Protein AF-A0A914BI02-F1 (afdb_monomer_lite)

Secondary structure (DSSP, 8-state):
-HHHHHHHHHHHHHHHHHHHHHHHHHHHHHHHHHTSSHHHHHHHHHHHHHHHHHHHHHHHHHHHHHHHHHHHHHHHHHHHHHHHHHHHHHHHHHHHHHHHHHHH--

Sequence (106 aa):
MRDSAAAKDLLYRRMRALVDYQSANKALEKARAKNKDVQQAEMKQQESCDKFEKISEVAKAELSDFKTRRVTAYRKHLVELAELELKHAKAQVQLLKNCLSSLQDN

InterPro domains:
  IPR015404 Sorting nexin/Vps5-like, C-terminal [PF09325] (22-97)
  IPR027267 AH/BAR domain superfamily [G3DSA:1.20.1270.60] (1-105)
  IPR027267 AH/BAR domain superfamily [SSF103657] (8-101)

Foldseek 3Di:
DVLVVVLVVLVVQLVVLVVQLVVLVVVLVVCVVVVHCNVVSVVSNVVSVVSNVVSVVVSVVSVVVSVVVVVVVVVVVVVVVVVVVVVVVVVVVVVVVVVVVVVVVD

pLDDT: mean 96.26, std 6.3, range [52.66, 98.69]

Structure (mmCIF, N/CA/C/O backbone):
data_AF-A0A914BI02-F1
#
_entry.id   AF-A0A914BI02-F1
#
loop_
_atom_site.group_PDB
_atom_site.id
_atom_site.type_symbol
_atom_site.label_atom_id
_atom_site.label_alt_id
_atom_site.label_comp_id
_atom_site.label_asym_id
_atom_site.label_entity_id
_atom_site.label_seq_id
_atom_site.pdbx_PDB_ins_code
_atom_site.Cartn_x
_atom_site.Cartn_y
_atom_site.Cartn_z
_atom_site.occupancy
_atom_site.B_iso_or_equiv
_atom_site.auth_seq_id
_atom_site.auth_comp_id
_atom_site.auth_asym_id
_atom_site.auth_atom_id
_atom_site.pdbx_PDB_model_num
ATOM 1 N N . MET A 1 1 ? -2.157 -6.359 10.473 1.00 61.31 1 MET A N 1
ATOM 2 C CA . MET A 1 1 ? -0.741 -6.608 10.105 1.00 61.31 1 MET A CA 1
ATOM 3 C C . MET A 1 1 ? -0.555 -7.088 8.665 1.00 61.31 1 MET A C 1
ATOM 5 O O . MET A 1 1 ? 0.336 -6.572 8.005 1.00 61.31 1 MET A O 1
ATOM 9 N N . ARG A 1 2 ? -1.387 -8.006 8.143 1.00 80.31 2 ARG A N 1
ATOM 10 C CA . ARG A 1 2 ? -1.263 -8.527 6.764 1.00 80.31 2 ARG A CA 1
ATOM 11 C C . ARG A 1 2 ? -1.375 -7.453 5.669 1.00 80.31 2 ARG A C 1
ATOM 13 O O . ARG A 1 2 ? -0.517 -7.397 4.798 1.00 80.31 2 ARG A O 1
ATOM 20 N N . ASP A 1 3 ? -2.357 -6.558 5.767 1.00 90.50 3 ASP A N 1
ATOM 21 C CA . ASP A 1 3 ? -2.542 -5.468 4.791 1.00 90.50 3 ASP A CA 1
ATOM 22 C C . ASP A 1 3 ? -1.386 -4.453 4.800 1.00 90.50 3 ASP A C 1
ATOM 24 O O . ASP A 1 3 ? -0.988 -3.951 3.756 1.00 90.50 3 ASP A O 1
ATOM 28 N N . SER A 1 4 ? -0.786 -4.187 5.965 1.00 89.81 4 SER A N 1
ATOM 29 C CA . SER A 1 4 ? 0.390 -3.311 6.075 1.00 89.81 4 SER A CA 1
ATOM 30 C C . SER A 1 4 ? 1.610 -3.898 5.361 1.00 89.81 4 SER A C 1
ATOM 32 O O . SER A 1 4 ? 2.346 -3.171 4.698 1.00 89.81 4 SER A O 1
ATOM 34 N N . ALA A 1 5 ? 1.817 -5.212 5.482 1.00 94.19 5 ALA A N 1
ATOM 35 C CA . ALA A 1 5 ? 2.881 -5.909 4.769 1.00 94.19 5 ALA A CA 1
ATOM 36 C C . ALA A 1 5 ? 2.621 -5.928 3.253 1.00 94.19 5 ALA A C 1
ATOM 38 O O . ALA A 1 5 ? 3.529 -5.630 2.482 1.00 94.19 5 ALA A O 1
ATOM 39 N N . ALA A 1 6 ? 1.376 -6.188 2.837 1.00 95.06 6 ALA A N 1
ATOM 40 C CA . ALA A 1 6 ? 0.974 -6.153 1.431 1.00 95.06 6 ALA A CA 1
ATOM 41 C C . ALA A 1 6 ? 1.171 -4.760 0.804 1.00 95.06 6 ALA A C 1
ATOM 43 O O . ALA A 1 6 ? 1.751 -4.649 -0.273 1.00 95.06 6 ALA A O 1
ATOM 44 N N . ALA A 1 7 ? 0.784 -3.691 1.508 1.00 95.88 7 ALA A N 1
ATOM 45 C CA . ALA A 1 7 ? 1.007 -2.316 1.065 1.00 95.88 7 ALA A CA 1
ATOM 46 C C . ALA A 1 7 ? 2.502 -1.997 0.892 1.00 95.88 7 ALA A C 1
ATOM 48 O O . ALA A 1 7 ? 2.898 -1.383 -0.099 1.00 95.88 7 ALA A O 1
ATOM 49 N N . LYS A 1 8 ? 3.348 -2.439 1.833 1.00 96.69 8 LYS A N 1
ATOM 50 C CA . LYS A 1 8 ? 4.805 -2.256 1.745 1.00 96.69 8 LYS A CA 1
ATOM 51 C C . LYS A 1 8 ? 5.389 -2.977 0.528 1.00 96.69 8 LYS A C 1
ATOM 53 O O . LYS A 1 8 ? 6.187 -2.388 -0.198 1.00 96.69 8 LYS A O 1
ATOM 58 N N . ASP A 1 9 ? 4.992 -4.227 0.306 1.00 97.00 9 ASP A N 1
ATOM 59 C CA . ASP A 1 9 ? 5.442 -5.021 -0.838 1.00 97.00 9 ASP A CA 1
ATOM 60 C C . ASP A 1 9 ? 5.008 -4.402 -2.180 1.00 97.00 9 ASP A C 1
ATOM 62 O O . ASP A 1 9 ? 5.817 -4.259 -3.098 1.00 97.00 9 ASP A O 1
ATOM 66 N N . LEU A 1 10 ? 3.758 -3.946 -2.278 1.00 97.50 10 LEU A N 1
ATOM 67 C CA . LEU A 1 10 ? 3.240 -3.259 -3.461 1.00 97.50 10 LEU A CA 1
ATOM 68 C C . LEU A 1 10 ? 4.039 -1.989 -3.784 1.00 97.50 10 LEU A C 1
ATOM 70 O O . LEU A 1 10 ? 4.460 -1.784 -4.925 1.00 97.50 10 LEU A O 1
ATOM 74 N N . LEU A 1 11 ? 4.298 -1.154 -2.773 1.00 97.69 11 LEU A N 1
ATOM 75 C CA . LEU A 1 11 ? 5.108 0.055 -2.926 1.00 97.69 11 LEU A CA 1
ATOM 76 C C . LEU A 1 11 ? 6.547 -0.270 -3.340 1.00 97.69 11 LEU A C 1
ATOM 78 O O . LEU A 1 11 ? 7.114 0.437 -4.174 1.00 97.69 11 LEU A O 1
ATOM 82 N N . TYR A 1 12 ? 7.121 -1.353 -2.815 1.00 98.12 12 TYR A N 1
ATOM 83 C CA . TYR A 1 12 ? 8.448 -1.814 -3.212 1.00 98.12 12 TYR A CA 1
ATOM 84 C C . TYR A 1 12 ? 8.487 -2.253 -4.682 1.00 98.12 12 TYR A C 1
ATOM 86 O O . TYR A 1 12 ? 9.355 -1.806 -5.435 1.00 98.12 12 TYR A O 1
ATOM 94 N N . ARG A 1 13 ? 7.513 -3.057 -5.131 1.00 98.25 13 ARG A N 1
ATOM 95 C CA . ARG A 1 13 ? 7.385 -3.461 -6.542 1.00 98.25 13 ARG A CA 1
ATOM 96 C C . ARG A 1 13 ? 7.215 -2.256 -7.467 1.00 98.25 13 ARG A C 1
ATOM 98 O O . ARG A 1 1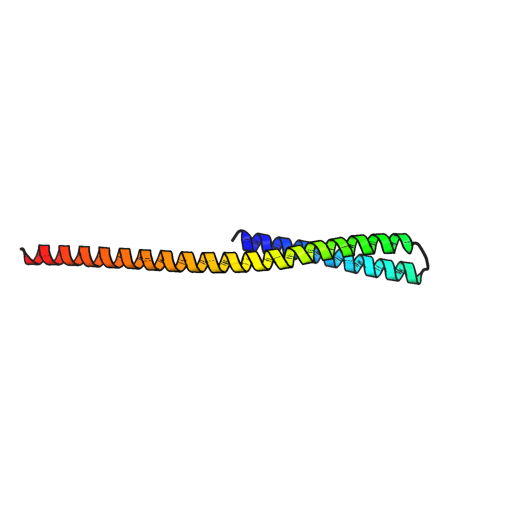3 ? 7.881 -2.184 -8.500 1.00 98.25 13 ARG A O 1
ATOM 105 N N . ARG A 1 14 ? 6.395 -1.275 -7.071 1.00 98.38 14 ARG A N 1
ATOM 106 C CA . ARG A 1 14 ? 6.237 -0.010 -7.804 1.00 98.38 14 ARG A CA 1
ATOM 107 C C . ARG A 1 14 ? 7.550 0.765 -7.898 1.00 98.38 14 ARG A C 1
ATOM 109 O O . ARG A 1 14 ? 7.899 1.244 -8.973 1.00 98.38 14 ARG A O 1
ATOM 116 N N . MET A 1 15 ? 8.283 0.880 -6.791 1.00 98.44 15 MET A N 1
ATOM 117 C CA . MET A 1 15 ? 9.576 1.569 -6.755 1.00 98.44 15 MET A CA 1
ATOM 118 C C . MET A 1 15 ? 10.592 0.903 -7.687 1.00 98.44 15 MET A C 1
ATOM 120 O O . MET A 1 15 ? 11.283 1.596 -8.427 1.00 98.44 15 MET A O 1
ATOM 124 N N . ARG A 1 16 ? 10.653 -0.434 -7.705 1.00 98.50 16 ARG A N 1
ATOM 125 C CA . ARG A 1 16 ? 11.516 -1.177 -8.635 1.00 98.50 16 ARG A CA 1
ATOM 126 C C . ARG A 1 16 ? 11.154 -0.903 -10.095 1.00 98.50 16 ARG A C 1
ATOM 128 O O . ARG A 1 16 ? 12.047 -0.586 -10.870 1.00 98.50 16 ARG A O 1
ATOM 135 N N . ALA A 1 17 ? 9.867 -0.933 -10.444 1.00 98.44 17 ALA A N 1
ATOM 136 C CA . ALA A 1 17 ? 9.419 -0.614 -11.801 1.00 98.44 17 ALA A CA 1
ATOM 137 C C . ALA A 1 17 ? 9.754 0.832 -12.214 1.00 98.44 17 ALA A C 1
ATOM 139 O O . ALA A 1 17 ? 10.136 1.067 -13.355 1.00 98.44 17 ALA A O 1
ATOM 140 N N . LEU A 1 18 ? 9.681 1.793 -11.284 1.00 98.50 18 LEU A N 1
ATOM 141 C CA . LEU A 1 18 ? 10.099 3.174 -11.540 1.00 98.50 18 LEU A CA 1
ATOM 142 C C . LEU A 1 18 ? 11.598 3.275 -11.843 1.00 98.50 18 LEU A C 1
ATOM 144 O O . LEU A 1 18 ? 11.990 3.984 -12.765 1.00 98.50 18 LEU A O 1
ATOM 148 N N . VAL A 1 19 ? 12.434 2.571 -11.078 1.00 98.56 19 VAL A N 1
ATOM 149 C CA . VAL A 1 19 ? 13.887 2.542 -11.308 1.00 98.56 19 VAL A CA 1
ATOM 150 C C . VAL A 1 19 ? 14.212 1.931 -12.673 1.00 98.56 19 VAL A C 1
ATOM 152 O O . VAL A 1 19 ? 15.055 2.469 -13.399 1.00 98.56 19 VAL A O 1
ATOM 155 N N . ASP A 1 20 ? 13.529 0.847 -13.047 1.00 98.44 20 ASP A N 1
ATOM 156 C CA . ASP A 1 20 ? 13.681 0.214 -14.362 1.00 98.44 20 ASP A CA 1
ATOM 157 C C . ASP A 1 20 ? 13.289 1.195 -15.480 1.00 98.44 20 ASP A C 1
ATOM 159 O O . ASP A 1 20 ? 14.052 1.395 -16.427 1.00 98.44 20 ASP A O 1
ATOM 163 N N . TYR A 1 21 ? 12.158 1.888 -15.320 1.00 98.62 21 TYR A N 1
ATOM 164 C CA . TYR A 1 21 ? 11.683 2.900 -16.261 1.00 98.62 21 TYR A CA 1
ATOM 165 C C . TYR A 1 21 ? 12.661 4.076 -16.415 1.00 98.62 21 TYR A C 1
ATOM 167 O O . TYR A 1 21 ? 13.043 4.432 -17.530 1.00 98.62 21 TYR A O 1
ATOM 175 N N . GLN A 1 22 ? 13.154 4.639 -15.309 1.00 98.38 22 GLN A N 1
ATOM 176 C CA . GLN A 1 22 ? 14.161 5.708 -15.330 1.00 98.38 22 GLN A CA 1
ATOM 177 C C . GLN A 1 22 ? 15.461 5.266 -16.014 1.00 98.38 22 GLN A C 1
ATOM 179 O O . GLN A 1 22 ? 16.081 6.034 -16.756 1.00 98.38 22 GLN A O 1
ATOM 184 N N . SER A 1 23 ? 15.869 4.016 -15.791 1.00 98.44 23 SER A N 1
ATOM 185 C CA . SER A 1 23 ? 17.049 3.436 -16.432 1.00 98.44 23 SER A CA 1
ATOM 186 C C . SER A 1 23 ? 16.846 3.266 -17.939 1.00 98.44 23 SER A C 1
ATOM 188 O O . SER A 1 23 ? 17.751 3.593 -18.710 1.00 98.44 23 SER A O 1
ATOM 190 N N . ALA A 1 24 ? 15.664 2.813 -18.368 1.00 98.38 24 ALA A N 1
ATOM 191 C CA . ALA A 1 24 ? 15.304 2.687 -19.777 1.00 98.38 24 ALA A CA 1
ATOM 192 C C . ALA A 1 24 ? 15.236 4.056 -20.477 1.00 98.38 24 ALA A C 1
ATOM 194 O O . ALA A 1 24 ? 15.818 4.206 -21.548 1.00 98.38 24 ALA A O 1
ATOM 195 N N . ASN A 1 25 ? 14.666 5.081 -19.828 1.00 98.31 25 ASN A N 1
ATOM 196 C CA . ASN A 1 25 ? 14.704 6.467 -20.315 1.00 98.31 25 ASN A CA 1
ATOM 197 C C . ASN A 1 25 ? 16.146 6.942 -20.542 1.00 98.31 25 ASN A C 1
ATOM 199 O O . ASN A 1 25 ? 16.487 7.427 -21.616 1.00 98.31 25 ASN A O 1
ATOM 203 N N . LYS A 1 26 ? 17.039 6.741 -19.565 1.00 98.44 26 LYS A N 1
ATOM 204 C CA . LYS A 1 26 ? 18.452 7.128 -19.711 1.00 98.44 26 LYS A CA 1
ATOM 205 C C . LYS A 1 26 ? 19.161 6.360 -20.833 1.00 98.44 26 LYS A C 1
ATOM 207 O O . LYS A 1 26 ? 20.072 6.898 -21.461 1.00 98.44 26 LYS A O 1
ATOM 212 N N . ALA A 1 27 ? 18.800 5.098 -21.058 1.00 98.06 27 ALA A N 1
ATOM 213 C CA . ALA A 1 27 ? 19.343 4.297 -22.152 1.00 98.06 27 ALA A CA 1
ATOM 214 C C . ALA A 1 27 ? 18.858 4.803 -23.518 1.00 98.06 27 ALA A C 1
ATOM 216 O O . ALA A 1 27 ? 19.672 4.927 -24.431 1.00 98.06 27 ALA A O 1
ATOM 217 N N . LEU A 1 28 ? 17.578 5.164 -23.627 1.00 98.44 28 LEU A N 1
ATOM 218 C CA . LEU A 1 28 ? 16.997 5.760 -24.825 1.00 98.44 28 LEU A CA 1
ATOM 219 C C . LEU A 1 28 ? 17.669 7.088 -25.189 1.00 98.44 28 LEU A C 1
ATOM 221 O O . LEU A 1 28 ? 18.094 7.265 -26.328 1.00 98.44 28 LEU A O 1
ATOM 225 N N . GLU A 1 29 ? 17.880 7.975 -24.218 1.00 98.12 29 GLU A N 1
ATOM 226 C CA . GLU A 1 29 ? 18.584 9.243 -24.457 1.00 98.12 29 GLU A CA 1
ATOM 227 C C . GLU A 1 29 ? 20.014 9.024 -24.982 1.00 98.12 29 GLU A C 1
ATOM 229 O O . GLU A 1 29 ? 20.471 9.711 -25.897 1.00 98.12 29 GLU A O 1
ATOM 234 N N . LYS A 1 30 ? 20.721 8.001 -24.482 1.00 98.06 30 LYS A N 1
ATOM 235 C CA . LYS A 1 30 ? 22.046 7.623 -25.005 1.00 98.06 30 LYS A CA 1
ATOM 236 C C . LYS A 1 30 ? 21.985 7.054 -2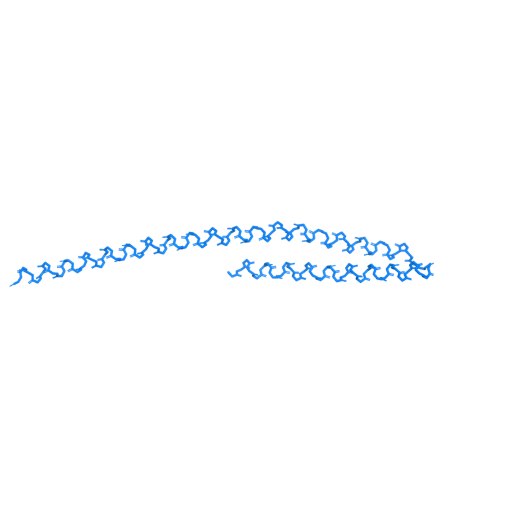6.423 1.00 98.06 30 LYS A C 1
ATOM 238 O O . LYS A 1 30 ? 22.892 7.326 -27.208 1.00 98.06 30 LYS A O 1
ATOM 243 N N . ALA A 1 31 ? 20.976 6.240 -26.731 1.00 98.06 31 ALA A N 1
ATOM 244 C CA . ALA A 1 31 ? 20.769 5.666 -28.059 1.00 98.06 31 ALA A CA 1
ATOM 245 C C . ALA A 1 31 ? 20.492 6.771 -29.091 1.00 98.06 31 ALA A C 1
ATOM 247 O O . ALA A 1 31 ? 21.133 6.807 -30.143 1.00 98.06 31 ALA A O 1
ATOM 248 N N . ARG A 1 32 ? 19.630 7.734 -28.733 1.00 98.06 32 ARG A N 1
ATOM 249 C CA . ARG A 1 32 ? 19.331 8.938 -29.524 1.00 98.06 32 ARG A CA 1
ATOM 250 C C . ARG A 1 32 ? 20.575 9.785 -29.763 1.00 98.06 32 ARG A C 1
ATOM 252 O O . ARG A 1 32 ? 20.891 10.086 -30.907 1.00 98.06 32 ARG A O 1
ATOM 259 N N . ALA A 1 33 ? 21.346 10.078 -28.714 1.00 98.06 33 ALA A N 1
ATOM 260 C CA . ALA A 1 33 ? 22.579 10.860 -28.834 1.00 98.06 33 ALA A CA 1
ATOM 261 C C . ALA A 1 33 ? 23.627 10.217 -29.764 1.00 98.06 33 ALA A C 1
ATOM 263 O O . ALA A 1 33 ? 24.430 10.920 -30.372 1.00 98.06 33 ALA A O 1
ATOM 264 N N . LYS A 1 34 ? 23.635 8.882 -29.877 1.00 97.31 34 LYS A N 1
ATOM 265 C CA . LYS A 1 34 ? 24.551 8.127 -30.747 1.00 97.31 34 LYS A CA 1
ATOM 266 C C . LYS A 1 34 ? 23.951 7.762 -32.109 1.00 97.31 34 LYS A C 1
ATOM 268 O O . LYS A 1 34 ? 24.661 7.156 -32.907 1.00 97.31 34 LYS A O 1
ATOM 273 N N . ASN A 1 35 ? 22.674 8.073 -32.356 1.00 96.12 35 ASN A N 1
ATOM 274 C CA . ASN A 1 35 ? 21.894 7.598 -33.507 1.00 96.12 35 ASN A CA 1
ATOM 275 C C . ASN A 1 35 ? 22.038 6.085 -33.759 1.00 96.12 35 ASN A C 1
ATOM 277 O O . ASN A 1 35 ? 22.141 5.633 -34.898 1.00 96.12 35 ASN A O 1
ATOM 281 N N . LYS A 1 36 ? 22.075 5.290 -32.684 1.00 96.94 36 LYS A N 1
ATOM 282 C CA . LYS A 1 36 ? 22.292 3.841 -32.752 1.00 96.94 36 LYS A CA 1
ATOM 283 C C . LYS A 1 36 ? 21.320 3.110 -31.832 1.00 96.94 36 LYS A C 1
ATOM 285 O O . LYS A 1 36 ? 21.135 3.527 -30.694 1.00 96.94 36 LYS A O 1
ATOM 290 N N . ASP A 1 37 ? 20.731 2.022 -32.330 1.00 96.44 37 ASP A N 1
ATOM 291 C CA . ASP A 1 37 ? 19.806 1.136 -31.603 1.00 96.44 37 ASP A CA 1
ATOM 292 C C . ASP A 1 37 ? 18.566 1.858 -31.022 1.00 96.44 37 ASP A C 1
ATOM 294 O O . ASP A 1 37 ? 17.964 1.406 -30.048 1.00 96.44 37 ASP A O 1
ATOM 298 N N . VAL A 1 38 ? 18.169 2.991 -31.622 1.00 97.62 38 VAL A N 1
ATOM 299 C CA . VAL A 1 38 ? 17.099 3.871 -31.110 1.00 97.62 38 VAL A CA 1
ATOM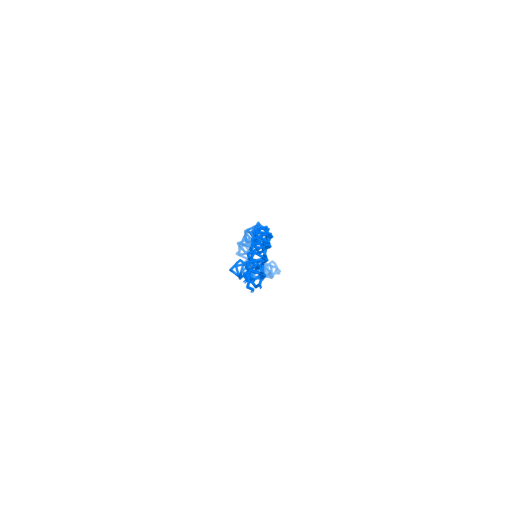 300 C C . VAL A 1 38 ? 15.770 3.128 -30.991 1.00 97.62 38 VAL A C 1
ATOM 302 O O . VAL A 1 38 ? 15.189 3.119 -29.913 1.00 97.62 38 VAL A O 1
ATOM 305 N N . GLN A 1 39 ? 15.336 2.432 -32.047 1.00 97.75 39 GLN A N 1
ATOM 306 C CA . GLN A 1 39 ? 14.060 1.703 -32.051 1.00 97.75 39 GLN A CA 1
ATOM 307 C C . GLN A 1 39 ? 13.987 0.648 -30.937 1.00 97.75 39 GLN A C 1
ATOM 309 O O . GLN A 1 39 ? 12.981 0.540 -30.239 1.00 97.75 39 GLN A O 1
ATOM 314 N N . GLN A 1 40 ? 15.075 -0.097 -30.716 1.00 97.56 40 GLN A N 1
ATOM 315 C CA . GLN A 1 40 ? 15.132 -1.098 -29.651 1.00 97.56 40 GLN A CA 1
ATOM 316 C C . GLN A 1 40 ? 15.057 -0.447 -28.261 1.00 97.56 40 GLN A C 1
ATOM 318 O O . GLN A 1 40 ? 14.393 -0.967 -27.362 1.00 97.56 40 GLN A O 1
ATOM 323 N N . ALA A 1 41 ? 15.732 0.690 -28.071 1.00 97.94 41 ALA A N 1
ATOM 324 C CA . ALA A 1 41 ? 15.683 1.429 -26.816 1.00 97.94 41 ALA A CA 1
ATOM 325 C C . ALA A 1 41 ? 14.298 2.051 -26.555 1.00 97.94 41 ALA A C 1
ATOM 327 O O . ALA A 1 41 ? 13.863 2.065 -25.404 1.00 97.94 41 ALA A O 1
ATOM 328 N N . GLU A 1 42 ? 13.596 2.503 -27.599 1.00 98.12 42 GLU A N 1
ATOM 329 C CA . GLU A 1 42 ? 12.221 3.017 -27.514 1.00 98.12 42 GLU A CA 1
ATOM 330 C C . GLU A 1 42 ? 11.243 1.924 -27.092 1.00 98.12 42 GLU A C 1
ATOM 332 O O . GLU A 1 42 ? 10.507 2.115 -26.128 1.00 98.12 42 GLU A O 1
ATOM 337 N N . MET A 1 43 ? 11.298 0.744 -27.718 1.00 98.31 43 MET A N 1
ATOM 338 C CA . MET A 1 43 ? 10.455 -0.388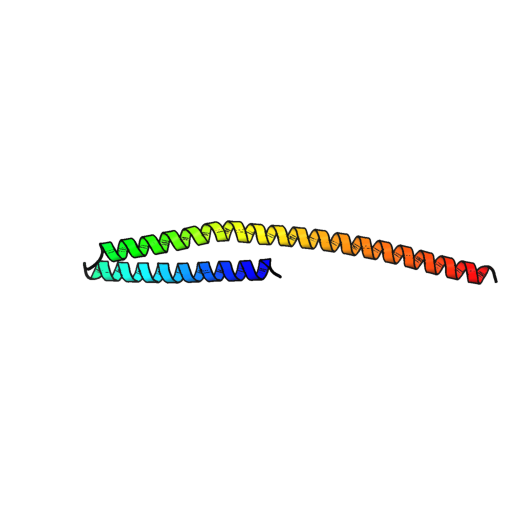 -27.315 1.00 98.31 43 MET A CA 1
ATOM 339 C C . MET A 1 43 ? 10.663 -0.760 -25.842 1.00 98.31 43 MET A C 1
ATOM 341 O O . MET A 1 43 ? 9.705 -0.887 -25.083 1.00 98.31 43 MET A O 1
ATOM 345 N N . LYS A 1 44 ? 11.922 -0.869 -25.400 1.00 97.88 44 LYS A N 1
ATOM 346 C CA . LYS A 1 44 ? 12.249 -1.223 -24.010 1.00 97.88 44 LYS A CA 1
ATOM 347 C C . LYS A 1 44 ? 11.801 -0.159 -23.003 1.00 97.88 44 LYS A C 1
ATOM 349 O O . LYS A 1 44 ? 11.434 -0.478 -21.867 1.00 97.88 44 LYS A O 1
ATOM 354 N N . GLN A 1 45 ? 11.882 1.111 -23.391 1.00 98.50 45 GLN A N 1
ATOM 355 C CA . GLN A 1 45 ? 11.388 2.224 -22.591 1.00 98.50 45 GLN A CA 1
ATOM 356 C C . GLN A 1 45 ? 9.863 2.174 -22.468 1.00 98.50 45 GLN A C 1
ATOM 358 O O . GLN A 1 45 ? 9.374 2.274 -21.340 1.00 98.50 45 GLN A O 1
ATOM 363 N N . GLN A 1 46 ? 9.147 1.915 -23.565 1.00 98.50 46 GLN A N 1
ATOM 364 C CA . GLN A 1 46 ? 7.691 1.792 -23.570 1.00 98.50 46 GLN A CA 1
ATOM 365 C C . GLN A 1 46 ? 7.227 0.641 -22.672 1.00 98.50 46 GLN A C 1
ATOM 367 O O . GLN A 1 46 ? 6.414 0.853 -21.779 1.00 98.50 46 GLN A O 1
ATOM 372 N N . GLU A 1 47 ? 7.825 -0.547 -22.803 1.00 98.38 47 GLU A N 1
ATOM 373 C CA . GLU A 1 47 ? 7.514 -1.704 -21.948 1.00 98.38 47 GLU A CA 1
ATOM 374 C C . GLU A 1 47 ? 7.705 -1.398 -20.452 1.00 98.38 47 GLU A C 1
ATOM 376 O O . GLU A 1 47 ? 6.927 -1.828 -19.593 1.00 98.38 47 GLU A O 1
ATOM 381 N N . SER A 1 48 ? 8.757 -0.642 -20.124 1.00 98.25 48 SER A N 1
ATOM 382 C CA . SER A 1 48 ? 9.061 -0.261 -18.743 1.00 98.25 48 SER A CA 1
ATOM 383 C C . SER A 1 48 ? 8.093 0.811 -18.224 1.00 98.25 48 SER A C 1
ATOM 385 O O . SER A 1 48 ? 7.718 0.769 -17.049 1.00 98.25 48 SER A O 1
ATOM 387 N N . CYS A 1 49 ? 7.667 1.733 -19.095 1.00 98.44 49 CYS A N 1
ATOM 388 C CA . CYS A 1 49 ? 6.641 2.738 -18.821 1.00 98.44 49 CYS A CA 1
ATOM 389 C C . CYS A 1 49 ? 5.296 2.066 -18.522 1.00 98.44 49 CYS A C 1
ATOM 391 O O . CYS A 1 49 ? 4.766 2.229 -17.422 1.00 98.44 49 CYS A O 1
ATOM 393 N N . ASP A 1 50 ? 4.817 1.211 -19.430 1.00 98.50 50 ASP A N 1
ATOM 394 C CA . ASP A 1 50 ? 3.540 0.497 -19.310 1.00 98.50 50 ASP A CA 1
ATOM 395 C C . ASP A 1 50 ? 3.479 -0.323 -18.016 1.00 98.50 50 ASP A C 1
ATOM 397 O O . ASP A 1 50 ? 2.482 -0.328 -17.286 1.00 98.50 50 ASP A O 1
ATOM 401 N N . LYS A 1 51 ? 4.583 -1.000 -17.675 1.00 98.31 51 LYS A N 1
ATOM 402 C CA . LYS A 1 51 ? 4.696 -1.761 -16.427 1.00 98.31 51 LYS A CA 1
ATOM 403 C C . LYS A 1 51 ? 4.593 -0.860 -15.196 1.00 98.31 51 LYS A C 1
ATOM 405 O O . LYS A 1 51 ? 3.901 -1.215 -14.237 1.00 98.31 51 LYS A O 1
ATOM 410 N N . PHE A 1 52 ? 5.291 0.274 -15.188 1.00 98.62 52 PHE A N 1
ATOM 411 C CA . PHE A 1 52 ? 5.246 1.220 -14.074 1.00 98.62 52 PHE A CA 1
ATOM 412 C C . PHE A 1 52 ? 3.858 1.854 -13.913 1.00 98.62 52 PHE A C 1
ATOM 414 O O . PHE A 1 52 ? 3.370 1.970 -12.783 1.00 98.62 52 PHE A O 1
ATOM 421 N N . GLU A 1 53 ? 3.209 2.225 -15.014 1.00 98.44 53 GLU A N 1
ATOM 422 C CA . GLU A 1 53 ? 1.863 2.800 -15.017 1.00 98.44 53 GLU A CA 1
ATOM 423 C C . GLU A 1 53 ? 0.833 1.796 -14.509 1.00 98.44 53 GLU A C 1
ATOM 425 O O . GLU A 1 53 ? 0.107 2.093 -13.560 1.00 98.44 53 GLU A O 1
ATOM 430 N N . LYS A 1 54 ? 0.852 0.562 -15.025 1.00 98.25 54 LYS A N 1
ATOM 431 C CA . LYS A 1 54 ? -0.048 -0.505 -14.572 1.00 98.25 54 LYS A CA 1
ATOM 432 C C . LYS A 1 54 ? 0.066 -0.760 -13.069 1.00 98.25 54 LYS A C 1
ATOM 434 O O . LYS A 1 54 ? -0.948 -0.863 -12.380 1.00 98.25 54 LYS A O 1
ATOM 439 N N . ILE A 1 55 ? 1.290 -0.846 -12.539 1.00 98.06 55 ILE A N 1
ATOM 440 C CA . ILE A 1 55 ? 1.497 -1.022 -11.092 1.00 98.06 55 ILE A CA 1
ATOM 441 C C . ILE A 1 55 ? 1.034 0.223 -10.325 1.00 98.06 55 ILE A C 1
ATOM 443 O O . ILE A 1 55 ? 0.476 0.094 -9.238 1.00 98.06 55 ILE A O 1
ATOM 447 N N . SER A 1 56 ? 1.254 1.423 -10.863 1.00 98.25 56 SER A N 1
ATOM 448 C CA . SER A 1 56 ? 0.843 2.671 -10.217 1.00 98.25 56 SER A CA 1
ATOM 449 C C . SER A 1 56 ? -0.674 2.796 -10.098 1.00 98.25 56 SER A C 1
ATOM 451 O O . SER A 1 56 ? -1.147 3.209 -9.041 1.00 98.25 56 SER A O 1
ATOM 453 N N . GLU A 1 57 ? -1.428 2.406 -11.123 1.00 97.88 57 GLU A N 1
ATOM 454 C CA . GLU A 1 57 ? -2.893 2.425 -11.082 1.00 97.88 57 GLU A CA 1
ATOM 455 C C . GLU A 1 57 ? -3.448 1.432 -10.058 1.00 97.88 57 GLU A C 1
ATOM 457 O O . GLU A 1 57 ? -4.238 1.813 -9.192 1.00 97.88 57 GLU A O 1
ATOM 462 N N . VAL A 1 58 ? -2.948 0.191 -10.059 1.00 96.25 58 VAL A N 1
ATOM 463 C CA . VAL A 1 58 ? -3.325 -0.808 -9.043 1.00 96.25 58 VAL A CA 1
ATOM 464 C C . VAL A 1 58 ? -2.963 -0.322 -7.638 1.00 96.25 58 VAL A C 1
ATOM 466 O O . VAL A 1 58 ? -3.774 -0.419 -6.718 1.00 96.25 58 VAL A O 1
ATOM 469 N N . ALA A 1 59 ? -1.777 0.268 -7.466 1.00 97.44 59 ALA A N 1
ATOM 470 C CA . ALA A 1 59 ? -1.333 0.763 -6.170 1.00 97.44 59 ALA A CA 1
ATOM 471 C C . ALA A 1 59 ? -2.226 1.878 -5.615 1.00 97.44 59 ALA A C 1
ATOM 473 O O . ALA A 1 59 ? -2.498 1.884 -4.416 1.00 97.44 59 ALA A O 1
ATOM 474 N N . LYS A 1 60 ? -2.710 2.803 -6.453 1.00 97.31 60 LYS A N 1
ATOM 475 C CA . LYS A 1 60 ? -3.634 3.860 -6.009 1.00 97.31 60 LYS A CA 1
ATOM 476 C C . LYS A 1 60 ? -4.925 3.269 -5.436 1.00 97.31 60 LYS A C 1
ATOM 478 O O . LYS A 1 60 ? -5.342 3.678 -4.351 1.00 97.31 60 LYS A O 1
ATOM 483 N N . ALA A 1 61 ? -5.519 2.304 -6.138 1.00 96.50 61 ALA A N 1
ATOM 484 C CA . ALA A 1 61 ? -6.746 1.644 -5.703 1.00 96.50 61 ALA A CA 1
ATOM 485 C C . ALA A 1 61 ? -6.523 0.826 -4.418 1.00 96.50 61 ALA A C 1
ATOM 487 O O . ALA A 1 61 ? -7.168 1.082 -3.401 1.00 96.50 61 ALA A O 1
ATOM 488 N N . GLU A 1 62 ? -5.538 -0.077 -4.413 1.00 96.56 62 GLU A N 1
ATOM 489 C CA . GLU A 1 62 ? -5.294 -0.972 -3.275 1.00 96.56 62 GLU A CA 1
ATOM 490 C C . GLU A 1 62 ? -4.927 -0.215 -1.990 1.00 96.56 62 GLU A C 1
ATOM 492 O O . GLU A 1 62 ? -5.388 -0.570 -0.904 1.00 96.56 62 GLU A O 1
ATOM 497 N N . LEU A 1 63 ? -4.130 0.858 -2.080 1.00 96.94 63 LEU A N 1
ATOM 498 C CA . LEU A 1 63 ? -3.773 1.667 -0.908 1.00 96.94 63 LEU A CA 1
ATOM 499 C C . LEU A 1 63 ? -4.988 2.379 -0.300 1.00 96.94 63 LEU A C 1
ATOM 501 O O . LEU A 1 63 ? -5.078 2.491 0.929 1.00 96.94 63 LEU A O 1
ATOM 505 N N . SER A 1 64 ? -5.926 2.830 -1.137 1.00 96.81 64 SER A N 1
ATOM 506 C CA . SER A 1 64 ? -7.203 3.384 -0.678 1.00 96.81 64 SER A CA 1
ATOM 507 C C . SER A 1 64 ? -8.019 2.322 0.065 1.00 96.81 64 SER A C 1
ATOM 509 O O . SER A 1 64 ? -8.473 2.549 1.192 1.00 96.81 64 SER A O 1
ATOM 511 N N . ASP A 1 65 ? -8.107 1.118 -0.498 1.00 96.44 65 ASP A N 1
ATOM 512 C CA . ASP A 1 65 ? -8.849 0.005 0.094 1.00 96.44 65 ASP A CA 1
ATOM 513 C C . ASP A 1 65 ? -8.243 -0.468 1.418 1.00 96.44 65 ASP A C 1
ATOM 515 O O . ASP A 1 65 ? -8.972 -0.710 2.385 1.00 96.44 65 ASP A O 1
ATOM 519 N N . PHE A 1 66 ? -6.911 -0.557 1.513 1.00 95.62 66 PHE A N 1
ATOM 520 C CA . PHE A 1 66 ? -6.225 -0.876 2.768 1.00 95.62 66 PHE A CA 1
ATOM 521 C C . PHE A 1 66 ? -6.543 0.152 3.858 1.00 95.62 66 PHE A C 1
ATOM 523 O O . PHE A 1 66 ? -6.798 -0.222 5.007 1.00 95.62 66 PHE A O 1
ATOM 530 N N . LYS A 1 67 ? -6.562 1.449 3.518 1.00 94.88 67 LYS A N 1
ATOM 531 C CA . LYS A 1 67 ? -6.919 2.513 4.466 1.00 94.88 67 LYS A CA 1
ATOM 532 C C . LYS A 1 67 ? -8.362 2.355 4.942 1.00 94.88 67 LYS A C 1
ATOM 534 O O . LYS A 1 67 ? -8.595 2.387 6.152 1.00 94.88 67 LYS A O 1
ATOM 539 N N . THR A 1 68 ? -9.301 2.152 4.021 1.00 96.50 68 THR A N 1
ATOM 540 C CA . THR A 1 68 ? -10.727 1.986 4.330 1.00 96.50 68 THR A CA 1
ATOM 541 C C . THR A 1 68 ? -10.963 0.774 5.227 1.00 96.50 68 THR A C 1
ATOM 543 O O . THR A 1 68 ? -11.553 0.908 6.299 1.00 96.50 68 THR A O 1
ATOM 546 N N . ARG A 1 69 ? -10.414 -0.395 4.867 1.00 95.94 69 ARG A N 1
ATOM 547 C CA . ARG A 1 69 ? -10.527 -1.617 5.681 1.00 95.94 69 ARG A CA 1
ATOM 548 C C . ARG A 1 69 ? -9.949 -1.440 7.078 1.00 95.94 69 ARG A C 1
ATOM 550 O O . ARG A 1 69 ? -10.560 -1.884 8.048 1.00 95.94 69 ARG A O 1
ATOM 557 N N . ARG A 1 70 ? -8.809 -0.753 7.201 1.00 95.69 70 ARG A N 1
ATOM 558 C CA . ARG A 1 70 ? -8.185 -0.475 8.500 1.00 95.69 70 ARG A CA 1
ATOM 559 C C . ARG A 1 70 ? -9.088 0.368 9.400 1.00 95.69 70 ARG A C 1
ATOM 561 O O . ARG A 1 70 ? -9.233 0.044 10.574 1.00 95.69 70 ARG A O 1
ATOM 568 N N . VAL A 1 71 ? -9.693 1.430 8.867 1.00 96.31 71 VAL A N 1
ATOM 569 C CA . VAL A 1 71 ? -10.606 2.294 9.639 1.00 96.31 71 VAL A CA 1
ATOM 570 C C . VAL A 1 71 ? -11.840 1.514 10.087 1.00 96.31 71 VAL A C 1
ATOM 572 O O . VAL A 1 71 ? -12.198 1.567 11.263 1.00 96.31 71 VAL A O 1
ATOM 575 N N . THR A 1 72 ? -12.450 0.741 9.187 1.00 96.75 72 THR A N 1
ATOM 576 C CA . THR A 1 72 ? -13.611 -0.097 9.516 1.00 96.75 72 THR A CA 1
ATOM 577 C C . THR A 1 72 ? -13.284 -1.123 10.598 1.00 96.75 72 THR A C 1
ATOM 579 O O . THR A 1 72 ? -14.056 -1.274 11.544 1.00 96.75 72 THR A O 1
ATOM 582 N N . ALA A 1 73 ? -12.129 -1.788 10.506 1.00 96.12 73 ALA A N 1
ATOM 583 C CA . ALA A 1 73 ? -11.692 -2.755 11.509 1.00 96.12 73 ALA A CA 1
ATOM 584 C C . ALA A 1 73 ? -11.493 -2.101 12.884 1.00 96.12 73 ALA A C 1
ATOM 586 O O . ALA A 1 73 ? -12.026 -2.597 13.872 1.00 96.12 73 ALA A O 1
ATOM 587 N N . TYR A 1 74 ? -10.799 -0.958 12.958 1.00 96.81 74 TYR A N 1
ATOM 588 C CA . TYR A 1 74 ? -10.623 -0.252 14.230 1.00 96.81 74 TYR A CA 1
ATOM 589 C C . TYR A 1 74 ? -11.947 0.195 14.837 1.00 96.81 74 TYR A C 1
ATOM 591 O O . TYR A 1 74 ? -12.162 -0.011 16.027 1.00 96.81 74 TYR A O 1
ATOM 599 N N . ARG A 1 75 ? -12.851 0.757 14.027 1.00 98.19 75 ARG A N 1
ATOM 600 C CA . ARG A 1 75 ? -14.181 1.144 14.502 1.00 98.19 75 ARG A CA 1
ATOM 601 C C . ARG A 1 75 ? -14.917 -0.054 15.100 1.00 98.19 75 ARG A C 1
ATOM 603 O O . ARG A 1 75 ? -15.445 0.061 16.198 1.00 98.19 75 ARG A O 1
ATOM 610 N N . LYS A 1 76 ? -14.932 -1.188 14.393 1.00 98.12 76 LYS A N 1
ATOM 611 C CA . LYS A 1 76 ? -15.568 -2.419 14.869 1.00 98.12 76 LYS A CA 1
ATOM 612 C C . LYS A 1 76 ? -14.961 -2.878 16.198 1.00 98.12 76 LYS A C 1
ATOM 614 O O . LYS A 1 76 ? -15.695 -3.056 17.158 1.00 98.12 76 LYS A O 1
ATOM 619 N N . HIS A 1 77 ? -13.636 -2.983 16.272 1.00 98.06 77 HIS A N 1
ATOM 620 C CA . HIS A 1 77 ? -12.953 -3.461 17.475 1.00 98.06 77 HIS A CA 1
ATOM 621 C C . HIS A 1 77 ? -13.147 -2.553 18.689 1.00 98.06 77 HIS A C 1
ATOM 623 O O . HIS A 1 77 ? -13.295 -3.055 19.795 1.00 98.06 77 HIS A O 1
ATOM 629 N N . LEU A 1 78 ? -13.171 -1.231 18.501 1.00 98.56 78 LEU A N 1
ATOM 630 C CA . LEU A 1 78 ? -13.420 -0.294 19.598 1.00 98.56 78 LEU A CA 1
ATOM 631 C C . LEU A 1 78 ? -14.852 -0.406 20.133 1.00 98.56 78 LEU A C 1
ATOM 633 O O . LEU A 1 78 ? -15.050 -0.353 21.342 1.00 98.56 78 LEU A O 1
ATOM 637 N N . VAL A 1 79 ? -15.835 -0.588 19.246 1.00 98.56 79 VAL A N 1
ATOM 638 C CA . VAL A 1 79 ? -17.232 -0.807 19.648 1.00 98.56 79 VAL A CA 1
ATOM 639 C C . VAL A 1 79 ? -17.370 -2.128 20.402 1.00 98.56 79 VAL A C 1
ATOM 641 O O . VAL A 1 79 ? -17.880 -2.132 21.517 1.00 98.56 79 VAL A O 1
ATOM 644 N N . GLU A 1 80 ? -16.851 -3.223 19.842 1.00 98.44 80 GLU A N 1
ATOM 645 C CA . GLU A 1 80 ? -16.895 -4.549 20.474 1.00 98.44 80 GLU A CA 1
ATOM 646 C C . GLU A 1 80 ? -16.214 -4.550 21.850 1.00 98.44 80 GLU A C 1
ATOM 648 O O . GLU A 1 80 ? -16.726 -5.146 22.797 1.00 98.44 80 GLU A O 1
ATOM 653 N N . LEU A 1 81 ? -15.078 -3.857 21.978 1.00 98.56 81 LEU A N 1
ATOM 654 C CA . LEU A 1 81 ? -14.370 -3.722 23.247 1.00 98.56 81 LEU A CA 1
ATOM 655 C C . LEU A 1 81 ? -15.215 -2.970 24.281 1.00 98.56 81 LEU A C 1
ATOM 657 O O . LEU A 1 81 ? -15.399 -3.472 25.387 1.00 98.56 81 LEU A O 1
ATOM 661 N N . ALA A 1 82 ? -15.772 -1.813 23.917 1.00 98.69 82 ALA A N 1
ATOM 662 C CA . ALA A 1 82 ? -16.589 -1.011 24.825 1.00 98.69 82 ALA A CA 1
ATOM 663 C C . ALA A 1 82 ? -17.862 -1.754 25.274 1.00 98.69 82 ALA A C 1
ATOM 665 O O . ALA A 1 82 ? -18.251 -1.698 26.442 1.00 98.69 82 ALA A O 1
ATOM 666 N N . GLU A 1 83 ? -18.508 -2.487 24.365 1.00 98.50 83 GLU A N 1
ATOM 667 C CA . GLU A 1 83 ? -19.667 -3.326 24.687 1.00 98.50 83 GLU A CA 1
ATOM 668 C C . GLU A 1 83 ? -19.302 -4.447 25.669 1.00 98.50 83 GLU A C 1
ATOM 670 O O . GLU A 1 83 ? -20.049 -4.719 26.619 1.00 98.50 83 GLU A O 1
ATOM 675 N N . LEU A 1 84 ? -18.139 -5.074 25.476 1.00 98.62 84 LEU A N 1
ATOM 676 C CA . LEU A 1 84 ? -17.639 -6.121 26.359 1.00 98.62 84 LEU A CA 1
ATOM 677 C C . LEU A 1 84 ? -17.299 -5.574 27.751 1.00 98.62 84 LEU A C 1
ATOM 679 O O . LEU A 1 84 ? -17.702 -6.161 28.757 1.00 98.62 84 LEU A O 1
ATOM 683 N N . GLU A 1 85 ? -16.620 -4.430 27.820 1.00 98.56 85 GLU A N 1
ATOM 684 C CA . GLU A 1 85 ? -16.305 -3.740 29.074 1.00 98.56 85 GLU A CA 1
ATOM 685 C C . GLU A 1 85 ? -17.576 -3.360 29.840 1.00 98.56 85 GLU A C 1
ATOM 687 O O . GLU A 1 85 ? -17.676 -3.619 31.041 1.00 98.56 85 GLU A O 1
ATOM 692 N N . LEU A 1 86 ? -18.598 -2.841 29.149 1.00 98.62 86 LEU A N 1
ATOM 693 C CA . LEU A 1 86 ? -19.886 -2.520 29.762 1.00 98.62 86 LEU A CA 1
ATOM 694 C C . LEU A 1 86 ? -20.573 -3.770 30.329 1.00 98.62 86 LEU A C 1
ATOM 696 O O . LEU A 1 86 ? -21.141 -3.729 31.425 1.00 98.62 86 LEU A O 1
ATOM 700 N N . LYS A 1 87 ? -20.533 -4.889 29.597 1.00 98.62 87 LYS A N 1
ATOM 701 C CA . LYS A 1 87 ? -21.084 -6.168 30.062 1.00 98.62 87 LYS A CA 1
ATOM 702 C C . LYS A 1 87 ? -20.355 -6.660 31.313 1.00 98.62 87 LYS A C 1
ATOM 704 O O . LYS A 1 87 ? -21.014 -7.070 32.269 1.00 98.62 87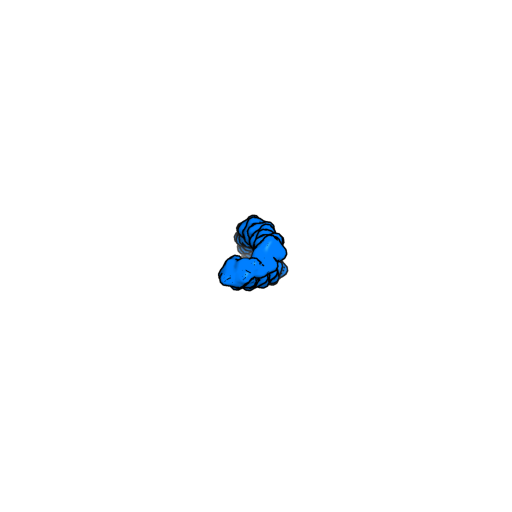 LYS A O 1
ATOM 709 N N . HIS A 1 88 ? -19.024 -6.588 31.329 1.00 98.62 88 HIS A N 1
ATOM 710 C CA . HIS A 1 88 ? -18.215 -6.969 32.486 1.00 98.62 88 HIS A CA 1
ATOM 711 C C . HIS A 1 88 ? -18.499 -6.082 33.700 1.00 98.62 88 HIS A C 1
ATOM 713 O O . HIS A 1 88 ? -18.754 -6.611 34.780 1.00 98.62 88 HIS A O 1
ATOM 719 N N . ALA A 1 89 ? -18.552 -4.761 33.523 1.00 98.56 89 ALA A N 1
ATOM 720 C CA . ALA A 1 89 ? -18.861 -3.827 34.603 1.00 98.56 89 ALA A CA 1
ATOM 721 C C . ALA A 1 89 ? -20.244 -4.104 35.217 1.00 98.56 89 ALA A C 1
ATOM 723 O O . ALA A 1 89 ? -20.385 -4.169 36.437 1.00 98.56 89 ALA A O 1
ATOM 724 N N . LYS A 1 90 ? -21.267 -4.351 34.386 1.00 98.31 90 LYS A N 1
ATOM 725 C CA . LYS A 1 90 ? -22.611 -4.720 34.863 1.00 98.31 90 LYS A CA 1
ATOM 726 C C . LYS A 1 90 ? -22.607 -6.031 35.655 1.00 98.31 90 LYS A C 1
ATOM 728 O O . LYS A 1 90 ? -23.231 -6.098 36.712 1.00 98.31 90 LYS A O 1
ATOM 733 N N . ALA A 1 91 ? -21.896 -7.051 35.173 1.00 98.38 91 ALA A N 1
ATOM 734 C CA . ALA A 1 91 ? -21.776 -8.332 35.867 1.00 98.38 91 ALA A CA 1
ATOM 735 C C . ALA A 1 91 ? -21.050 -8.193 37.217 1.00 98.38 91 ALA A C 1
ATOM 737 O O . ALA A 1 91 ? -21.503 -8.750 38.215 1.00 98.38 91 ALA A O 1
ATOM 738 N N . GLN A 1 92 ? -19.974 -7.401 37.271 1.00 98.25 92 GLN A N 1
ATOM 739 C CA . GLN A 1 92 ? -19.243 -7.103 38.506 1.00 98.25 92 GLN A CA 1
ATOM 740 C C . GLN A 1 92 ? -20.126 -6.375 39.522 1.00 98.25 92 GLN A C 1
ATOM 742 O O . GLN A 1 92 ? -20.187 -6.781 40.679 1.00 98.25 92 GLN A O 1
ATOM 747 N N . VAL A 1 93 ? -20.865 -5.347 39.091 1.00 98.31 93 VAL A N 1
ATOM 748 C CA . VAL A 1 93 ? -21.810 -4.629 39.959 1.00 98.31 93 VAL A CA 1
ATOM 749 C C . VAL A 1 93 ? -22.876 -5.574 40.512 1.00 98.31 93 VAL A C 1
ATOM 751 O O . VAL A 1 93 ? -23.195 -5.498 41.697 1.00 98.31 93 VAL A O 1
ATOM 754 N N . GLN A 1 94 ? -23.420 -6.474 39.690 1.00 98.06 94 GLN A N 1
ATOM 755 C CA . GLN A 1 94 ? -24.414 -7.442 40.154 1.00 98.06 94 GLN A CA 1
ATOM 756 C C . GLN A 1 94 ? -23.833 -8.409 41.192 1.00 98.06 94 GLN A C 1
ATOM 758 O O . GLN A 1 94 ? -24.475 -8.671 42.206 1.00 98.06 94 GLN A O 1
ATOM 763 N N . LEU A 1 95 ? -22.617 -8.910 40.965 1.00 97.94 95 LEU A N 1
ATOM 764 C CA . LEU A 1 95 ? -21.941 -9.798 41.906 1.00 97.94 95 LEU A CA 1
ATOM 765 C C . LEU A 1 95 ? -21.700 -9.102 43.252 1.00 97.94 95 LEU A C 1
ATOM 767 O O . LEU A 1 95 ? -22.028 -9.665 44.292 1.00 97.94 95 LEU A O 1
ATOM 771 N N . LEU A 1 96 ? -21.221 -7.855 43.233 1.00 97.44 96 LEU A N 1
ATOM 772 C CA . LEU A 1 96 ? -21.020 -7.061 44.447 1.00 97.44 96 LEU A CA 1
ATOM 773 C C . LEU A 1 96 ? -22.330 -6.822 45.206 1.00 97.44 96 LEU A C 1
ATOM 775 O O . LEU A 1 96 ? -22.357 -6.961 46.426 1.00 97.44 96 LEU A O 1
ATOM 779 N N . LYS A 1 97 ? -23.426 -6.514 44.500 1.00 97.00 97 LYS A N 1
ATOM 780 C CA . LYS A 1 97 ? -24.756 -6.378 45.114 1.00 97.00 97 LYS A CA 1
ATOM 781 C C . LYS A 1 97 ? -25.198 -7.669 45.798 1.00 97.00 97 LYS A C 1
ATOM 783 O O . LYS A 1 97 ? -25.625 -7.615 46.944 1.00 97.00 97 LYS A O 1
ATOM 788 N N . ASN A 1 98 ? -25.043 -8.813 45.131 1.00 96.88 98 ASN A N 1
ATOM 789 C CA . ASN A 1 98 ? -25.400 -10.112 45.704 1.00 96.88 98 ASN A CA 1
ATOM 790 C C . ASN A 1 98 ? -24.577 -10.419 46.968 1.00 96.88 98 ASN A C 1
ATOM 792 O O . ASN A 1 98 ? -25.134 -10.883 47.959 1.00 96.88 98 ASN A O 1
ATOM 796 N N . CYS A 1 99 ? -23.271 -10.121 46.957 1.00 96.62 99 CYS A N 1
ATOM 797 C CA . CYS A 1 99 ? -22.414 -10.266 48.136 1.00 96.62 99 CYS A CA 1
ATOM 798 C C . CYS A 1 99 ? -22.886 -9.381 49.299 1.00 96.62 99 CYS A C 1
ATOM 800 O O . CYS A 1 99 ? -22.989 -9.862 50.425 1.00 96.62 99 CYS A O 1
ATOM 802 N N . LEU A 1 100 ? -23.210 -8.110 49.036 1.00 96.50 100 LEU A N 1
ATOM 803 C CA . LEU A 1 100 ? -23.714 -7.196 50.066 1.00 96.50 100 LEU A CA 1
ATOM 804 C C . LEU A 1 100 ? -25.033 -7.682 50.672 1.00 96.50 100 LEU A C 1
ATOM 806 O O . LEU A 1 100 ? -25.151 -7.691 51.892 1.00 96.50 100 LEU A O 1
ATOM 810 N N . SER A 1 101 ? -25.985 -8.138 49.853 1.00 96.00 101 SER A N 1
ATOM 811 C CA . SER A 1 101 ? -27.247 -8.700 50.352 1.00 96.00 101 SER A CA 1
ATOM 812 C C . SER A 1 101 ? -27.007 -9.909 51.258 1.00 96.00 101 SER A C 1
ATOM 814 O O . SER A 1 101 ? -27.500 -9.933 52.377 1.00 96.00 101 SER A O 1
ATOM 816 N N . SER A 1 102 ? -26.145 -10.849 50.851 1.00 95.81 102 SER A N 1
ATOM 817 C CA . SER A 1 102 ? -25.832 -12.024 51.681 1.00 95.81 102 SER A CA 1
ATOM 818 C C . SER A 1 102 ? -25.181 -11.691 53.031 1.00 95.81 102 SER A C 1
ATOM 820 O O . SER A 1 102 ? -25.292 -12.470 53.973 1.00 95.81 102 SER A O 1
ATOM 822 N N . LEU A 1 103 ? -24.499 -10.546 53.134 1.00 94.56 103 LEU A N 1
ATOM 823 C CA . LEU A 1 103 ? -23.924 -10.061 54.390 1.00 94.56 103 LEU A CA 1
ATOM 824 C C . LEU A 1 103 ? -24.944 -9.321 55.262 1.00 94.56 103 LEU A C 1
ATOM 826 O O . LEU A 1 103 ? -24.753 -9.273 56.467 1.00 94.56 103 LEU A O 1
ATOM 830 N N . GLN A 1 104 ? -25.981 -8.721 54.670 1.00 88.88 104 GLN A N 1
ATOM 831 C CA 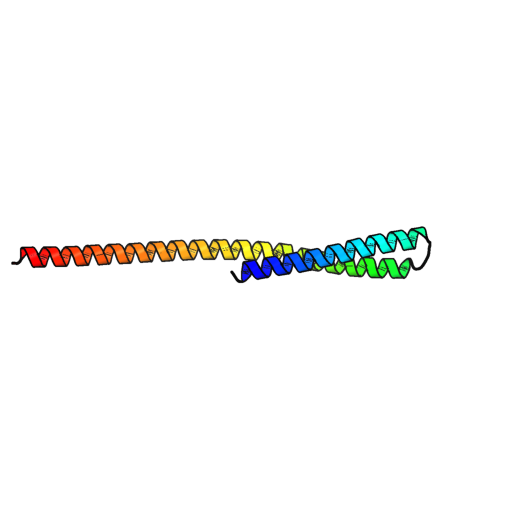. GLN A 1 104 ? -27.064 -8.053 55.403 1.00 88.88 104 GLN A CA 1
ATOM 832 C C . GLN A 1 104 ? -28.099 -9.037 55.957 1.00 88.88 104 GLN A C 1
ATOM 834 O O . GLN A 1 104 ? -28.763 -8.721 56.939 1.00 88.88 104 GLN A O 1
ATOM 839 N N . ASP A 1 105 ? -28.236 -10.202 55.323 1.00 76.06 105 ASP A N 1
ATOM 840 C CA . ASP A 1 105 ? -29.162 -11.261 55.736 1.00 76.06 105 ASP A CA 1
ATOM 841 C C . ASP A 1 105 ? -28.597 -12.170 56.861 1.00 76.06 105 ASP A C 1
ATOM 843 O O . ASP A 1 105 ? -29.284 -13.100 57.289 1.00 76.06 105 ASP A O 1
ATOM 847 N N . ASN A 1 106 ? -27.367 -11.915 57.340 1.00 52.66 106 ASN A N 1
ATOM 848 C CA . ASN A 1 106 ? -26.729 -12.548 58.512 1.00 52.66 106 ASN A CA 1
ATOM 849 C C . ASN A 1 106 ? -26.637 -11.568 59.688 1.00 52.66 106 ASN A C 1
ATOM 851 O O . ASN A 1 106 ? -26.692 -12.047 60.843 1.00 52.66 106 ASN A O 1
#

Radius of gyration: 29.98 Å; chains: 1; bounding box: 54×23×92 Å

Organism: Patiria miniata (NCBI:txid46514)